Protein AF-A0A9Q9MFG0-F1 (afdb_monomer)

Sequence (103 aa):
MNHAALAELLAISFMVAVLALAIVAVPAPKRRDGGDARGMSADPRAWRGNFYVNPDDPALFVPKRQGAGWTLNLAHKWTWRLVWLTIGSLVATIVLHTTLVHD

pLDDT: mean 79.15, std 13.37, range [41.97, 95.0]

Mean predicted aligned error: 8.44 Å

Secondary structure (DSSP, 8-state):
--HHHHHHHHHHHHHHHHHHHHHHHSPPP-----S-TTTTT--GGGEETTEE--TT---SEEE-SSSSSEEEBTTSHHHHHHHHHHHHHHHHHHHHHHHHH--

InterPro domains:
  IPR043831 Domain of unknown function DUF5808 [PF19124] (55-80)

Organism: NCBI:txid35754

Solvent-accessible surface area (backbone atoms only — not comparable to full-atom values): 6055 Å² total; per-residue (Å²): 110,59,74,64,63,54,51,51,48,51,50,51,36,50,49,50,47,50,53,56,48,51,68,44,65,46,70,46,80,81,79,89,59,96,63,68,80,60,81,57,77,63,53,68,82,32,45,65,82,94,4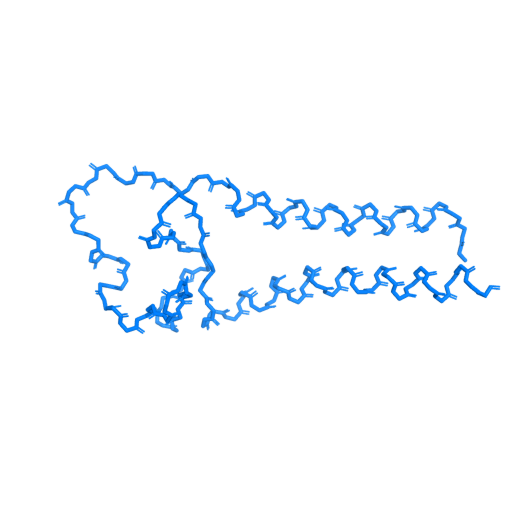3,40,45,38,76,88,47,87,55,53,68,41,67,39,96,70,77,85,18,50,39,56,18,73,49,29,75,65,44,56,52,51,51,47,51,51,52,46,43,47,49,53,44,52,51,52,48,58,62,49,72,76,106

Structure (mmCIF, N/CA/C/O backbone):
data_AF-A0A9Q9MFG0-F1
#
_entry.id   AF-A0A9Q9MFG0-F1
#
loop_
_atom_site.group_PDB
_atom_site.id
_atom_site.type_symbol
_atom_site.label_atom_id
_atom_site.label_alt_id
_atom_site.label_comp_id
_atom_site.label_asym_id
_atom_site.label_entity_id
_atom_site.label_seq_id
_atom_site.pdbx_PDB_ins_code
_atom_site.Cartn_x
_atom_site.Cartn_y
_atom_site.Cartn_z
_atom_site.occupancy
_atom_site.B_iso_or_equiv
_atom_site.auth_seq_id
_atom_site.auth_comp_id
_atom_site.auth_asym_id
_atom_site.auth_atom_id
_atom_site.pdbx_PDB_model_num
ATOM 1 N N . MET A 1 1 ? -17.761 -0.471 25.833 1.00 60.75 1 MET A N 1
ATOM 2 C CA . MET A 1 1 ? -16.282 -0.571 25.969 1.00 60.75 1 MET A CA 1
ATOM 3 C C . MET A 1 1 ? -15.793 0.690 26.661 1.00 60.75 1 MET A C 1
ATOM 5 O O . MET A 1 1 ? -16.331 1.746 26.365 1.00 60.75 1 MET A O 1
ATOM 9 N N . ASN A 1 2 ? -14.874 0.613 27.629 1.00 79.00 2 ASN A N 1
ATOM 10 C CA . ASN A 1 2 ? -14.421 1.831 28.312 1.00 79.00 2 ASN A CA 1
ATOM 11 C C . ASN A 1 2 ? -13.635 2.730 27.336 1.00 79.00 2 ASN A C 1
ATOM 13 O O . ASN A 1 2 ? -13.046 2.247 26.367 1.00 79.00 2 ASN A O 1
ATOM 17 N N . HIS A 1 3 ? -13.633 4.044 27.575 1.00 77.88 3 HIS A N 1
ATOM 18 C CA . HIS A 1 3 ? -12.956 5.009 26.697 1.00 77.88 3 HIS A CA 1
ATOM 19 C C . HIS A 1 3 ? -11.465 4.684 26.475 1.00 77.88 3 HIS A C 1
ATOM 21 O O . HIS A 1 3 ? -10.919 5.022 25.428 1.00 77.88 3 HIS A O 1
ATOM 27 N N . ALA A 1 4 ? -10.832 3.980 27.421 1.00 80.94 4 ALA A N 1
ATOM 28 C CA . ALA A 1 4 ? -9.459 3.495 27.311 1.00 80.94 4 ALA A CA 1
ATOM 29 C C . ALA A 1 4 ? -9.279 2.477 26.170 1.00 80.94 4 ALA A C 1
ATOM 31 O O . ALA A 1 4 ? -8.443 2.685 25.297 1.00 80.94 4 ALA A O 1
ATOM 32 N N . ALA A 1 5 ? -10.111 1.435 26.101 1.00 76.75 5 ALA A N 1
ATOM 33 C CA . ALA A 1 5 ? -10.017 0.433 25.039 1.00 76.75 5 ALA A CA 1
ATOM 34 C C . ALA A 1 5 ? -10.368 1.000 23.646 1.00 76.75 5 ALA A C 1
ATOM 36 O O . ALA A 1 5 ? -9.793 0.585 22.641 1.00 76.75 5 ALA A O 1
ATOM 37 N N . LEU A 1 6 ? -11.250 2.007 23.565 1.00 75.50 6 LEU A N 1
ATOM 38 C CA . LEU A 1 6 ? -11.486 2.737 22.311 1.00 75.50 6 LEU A CA 1
ATOM 39 C C . LEU A 1 6 ? -10.237 3.508 21.858 1.00 75.50 6 LEU A C 1
ATOM 41 O O . LEU A 1 6 ? -9.893 3.488 20.675 1.00 75.50 6 LEU A O 1
ATOM 45 N N . ALA A 1 7 ? -9.556 4.173 22.793 1.00 81.50 7 ALA A N 1
ATOM 46 C CA . ALA A 1 7 ? -8.337 4.920 22.510 1.00 81.50 7 ALA A CA 1
ATOM 47 C C . ALA A 1 7 ? -7.199 4.003 22.031 1.00 81.50 7 ALA A C 1
ATOM 49 O O . ALA A 1 7 ? -6.490 4.356 21.090 1.00 81.50 7 ALA A O 1
ATOM 50 N N . GLU A 1 8 ? -7.063 2.810 22.613 1.00 83.81 8 GLU A N 1
ATOM 51 C CA . GLU A 1 8 ? -6.070 1.815 22.190 1.00 83.81 8 GLU A CA 1
ATOM 52 C C . GLU A 1 8 ? -6.283 1.365 20.739 1.00 83.81 8 GLU A C 1
ATOM 54 O O . GLU A 1 8 ? -5.337 1.313 19.954 1.00 83.81 8 GLU A O 1
ATOM 59 N N . LEU A 1 9 ? -7.527 1.102 20.339 1.00 80.62 9 LEU A N 1
ATOM 60 C CA . LEU A 1 9 ? -7.837 0.630 18.985 1.00 80.62 9 LEU A CA 1
ATOM 61 C C . LEU A 1 9 ? -7.669 1.724 17.928 1.00 80.62 9 LEU A C 1
ATOM 63 O O . LEU A 1 9 ? -7.148 1.462 16.841 1.00 80.62 9 LEU A O 1
ATOM 67 N N . LEU A 1 10 ? -8.017 2.966 18.270 1.00 83.06 10 LEU A N 1
ATOM 68 C CA . LEU A 1 10 ? -7.705 4.128 17.439 1.00 83.06 10 LEU A CA 1
ATOM 69 C C . LEU A 1 10 ? -6.190 4.312 17.284 1.00 83.06 10 LEU A C 1
ATOM 71 O O . LEU A 1 10 ? -5.717 4.538 16.169 1.00 83.06 10 LEU A O 1
ATOM 75 N N . ALA A 1 11 ? -5.425 4.166 18.369 1.00 84.69 11 ALA A N 1
ATOM 76 C CA . ALA A 1 11 ? -3.969 4.275 18.339 1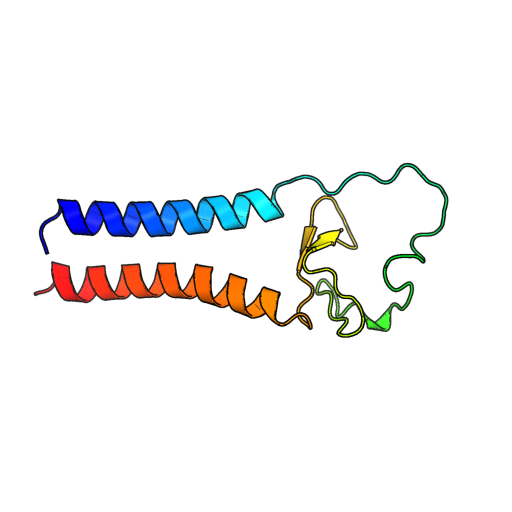.00 84.69 11 ALA A CA 1
ATOM 77 C C . ALA A 1 11 ? -3.324 3.180 17.476 1.00 84.69 11 ALA A C 1
ATOM 79 O O . ALA A 1 11 ? -2.423 3.474 16.691 1.00 84.69 11 ALA A O 1
ATOM 80 N N . ILE A 1 12 ? -3.812 1.937 17.554 1.00 84.69 12 ILE A N 1
ATOM 81 C CA . ILE A 1 12 ? -3.329 0.827 16.720 1.00 84.69 12 ILE A CA 1
ATOM 82 C C . ILE A 1 12 ? -3.606 1.106 15.241 1.00 84.69 12 ILE A C 1
ATOM 84 O O . ILE A 1 12 ? -2.698 1.000 14.417 1.00 84.69 12 ILE A O 1
ATOM 88 N N . SER A 1 13 ? -4.823 1.518 14.887 1.00 81.38 13 SER A N 1
ATOM 89 C CA . SER A 1 13 ? -5.169 1.836 13.497 1.00 81.38 13 SER A CA 1
ATOM 90 C C . SER A 1 13 ? -4.393 3.028 12.952 1.00 81.38 13 SER A C 1
ATOM 92 O O . SER A 1 13 ? -3.933 2.994 11.809 1.00 81.38 13 SER A O 1
ATOM 94 N N . PHE A 1 14 ? -4.180 4.053 13.778 1.00 86.50 14 PHE A N 1
ATOM 95 C CA . PHE A 1 14 ? -3.312 5.171 13.434 1.00 86.50 14 PHE A CA 1
ATOM 96 C C . PHE A 1 14 ? -1.870 4.705 13.200 1.00 86.50 14 PHE A C 1
ATOM 98 O O . PHE A 1 14 ? -1.274 5.054 12.185 1.00 86.50 14 PHE A O 1
ATOM 105 N N . MET A 1 15 ? -1.325 3.852 14.070 1.00 85.31 15 MET A N 1
ATOM 106 C CA . MET A 1 15 ? 0.022 3.301 13.917 1.00 85.31 15 MET A CA 1
ATOM 107 C C . MET A 1 15 ? 0.160 2.447 12.648 1.00 85.31 15 MET A C 1
ATOM 109 O O . MET A 1 15 ? 1.163 2.564 11.945 1.00 85.31 15 MET A O 1
ATOM 113 N N . VAL A 1 16 ? -0.848 1.639 12.303 1.00 85.00 16 VAL A N 1
ATOM 114 C CA . VAL A 1 16 ? -0.878 0.861 11.051 1.00 85.00 16 VAL A CA 1
ATOM 115 C C . VAL A 1 16 ? -0.887 1.786 9.831 1.00 85.00 16 VAL A C 1
ATOM 117 O O . VAL A 1 16 ? -0.143 1.549 8.877 1.00 85.00 16 VAL A O 1
ATOM 120 N N . ALA A 1 17 ? -1.676 2.863 9.863 1.00 82.38 17 ALA A N 1
ATOM 121 C CA . ALA A 1 17 ? -1.709 3.855 8.792 1.00 82.38 17 ALA A CA 1
ATOM 122 C C . ALA A 1 17 ? -0.374 4.611 8.662 1.00 82.38 17 ALA A C 1
ATOM 124 O O . ALA A 1 17 ? 0.127 4.779 7.550 1.00 82.38 17 ALA A O 1
ATOM 125 N N . VAL A 1 18 ? 0.238 5.010 9.783 1.00 84.81 18 VAL A N 1
ATOM 126 C CA . VAL A 1 18 ? 1.559 5.658 9.813 1.00 84.81 18 VAL A CA 1
ATOM 127 C C . VAL A 1 18 ? 2.639 4.721 9.283 1.00 84.81 18 VAL A C 1
ATOM 129 O O . VAL A 1 18 ? 3.469 5.154 8.489 1.00 84.81 18 VAL A O 1
ATOM 132 N N . LEU A 1 19 ? 2.618 3.439 9.653 1.00 84.56 19 LEU A N 1
ATOM 133 C CA . LEU A 1 19 ? 3.571 2.451 9.150 1.00 84.56 19 LEU A CA 1
ATOM 134 C C . LEU A 1 19 ? 3.414 2.245 7.637 1.00 84.56 19 LEU A C 1
ATOM 136 O O . LEU A 1 19 ? 4.406 2.271 6.910 1.00 84.56 19 LEU A O 1
ATOM 140 N N . ALA A 1 20 ? 2.181 2.106 7.143 1.00 80.50 20 ALA A N 1
ATOM 141 C CA . ALA A 1 20 ? 1.912 2.003 5.710 1.00 80.50 20 ALA A CA 1
ATOM 142 C C . ALA A 1 20 ? 2.370 3.261 4.949 1.00 80.50 20 ALA A C 1
ATOM 144 O O . ALA A 1 20 ? 3.000 3.153 3.895 1.00 80.50 20 ALA A O 1
ATOM 145 N N . LEU A 1 21 ? 2.115 4.452 5.504 1.00 79.94 21 LEU A N 1
ATOM 146 C CA . LEU A 1 21 ? 2.547 5.722 4.922 1.00 79.94 21 LEU A CA 1
ATOM 147 C C . LEU A 1 21 ? 4.070 5.863 4.929 1.00 79.94 21 LEU A C 1
ATOM 149 O O . LEU A 1 21 ? 4.636 6.275 3.920 1.00 79.94 21 LEU A O 1
ATOM 153 N N . ALA A 1 22 ? 4.738 5.494 6.024 1.00 79.81 22 ALA A N 1
ATOM 154 C CA . ALA A 1 22 ? 6.190 5.550 6.145 1.00 79.81 22 ALA A CA 1
ATOM 155 C C . ALA A 1 22 ? 6.865 4.733 5.040 1.00 79.81 22 ALA A C 1
ATOM 157 O O . ALA A 1 22 ? 7.790 5.232 4.407 1.00 79.81 22 ALA A O 1
ATOM 158 N N . ILE A 1 23 ? 6.353 3.535 4.733 1.00 75.00 23 ILE A N 1
ATOM 159 C CA . ILE A 1 23 ? 6.888 2.681 3.663 1.00 75.00 23 ILE A CA 1
ATOM 160 C C . ILE A 1 23 ? 6.799 3.369 2.288 1.00 75.00 23 ILE A C 1
ATOM 162 O O . ILE A 1 23 ? 7.722 3.266 1.481 1.00 75.00 23 ILE A O 1
ATOM 166 N N . VAL A 1 24 ? 5.721 4.112 2.022 1.00 73.12 24 VAL A N 1
ATOM 167 C CA . VAL A 1 24 ? 5.526 4.835 0.751 1.00 73.12 24 VAL A CA 1
ATOM 168 C C . VAL A 1 24 ? 6.301 6.159 0.708 1.00 73.12 24 VAL A C 1
ATOM 170 O O . VAL A 1 24 ? 6.731 6.588 -0.366 1.00 73.12 24 VAL A O 1
ATOM 173 N N . ALA A 1 25 ? 6.482 6.808 1.861 1.00 75.31 25 ALA A N 1
ATOM 174 C CA . ALA A 1 25 ? 7.116 8.116 1.996 1.00 75.31 25 ALA A CA 1
ATOM 175 C C . ALA A 1 25 ? 8.650 8.070 1.904 1.00 75.31 25 ALA A C 1
ATOM 177 O O . ALA A 1 25 ? 9.266 9.110 1.666 1.00 75.31 25 ALA A O 1
ATOM 178 N N . VAL A 1 26 ? 9.275 6.892 2.050 1.00 80.12 26 VAL A N 1
ATOM 179 C CA . VAL A 1 26 ? 10.719 6.739 1.813 1.00 80.12 26 VAL A CA 1
ATOM 180 C C . VAL A 1 26 ? 11.033 7.134 0.365 1.00 80.12 26 VAL A C 1
ATOM 182 O O . VAL A 1 26 ? 10.460 6.557 -0.562 1.00 80.12 26 VAL A O 1
ATOM 185 N N . PRO A 1 27 ? 11.957 8.079 0.113 1.00 77.81 27 PRO A N 1
ATOM 186 C CA . PRO A 1 27 ? 12.382 8.383 -1.243 1.00 77.81 27 PRO A CA 1
ATOM 187 C C . PRO A 1 27 ? 12.933 7.128 -1.916 1.00 77.81 27 PRO A C 1
ATOM 189 O O . PRO A 1 27 ? 13.831 6.468 -1.390 1.00 77.81 27 PRO A O 1
ATOM 192 N N . ALA A 1 28 ? 12.407 6.795 -3.093 1.00 74.62 28 ALA A N 1
ATOM 193 C CA . ALA A 1 28 ? 13.008 5.748 -3.904 1.00 74.62 28 ALA A CA 1
ATOM 194 C C . ALA A 1 28 ? 14.467 6.140 -4.208 1.00 74.62 28 ALA A C 1
ATOM 196 O O . ALA A 1 28 ? 14.706 7.295 -4.582 1.00 74.62 28 ALA A O 1
ATOM 197 N N . PRO A 1 29 ? 15.442 5.225 -4.043 1.00 67.81 29 PRO A N 1
ATOM 198 C CA . PRO A 1 29 ? 16.834 5.505 -4.348 1.00 67.81 29 PRO A CA 1
ATOM 199 C C . PRO A 1 29 ? 16.954 6.101 -5.748 1.00 67.81 29 PRO A C 1
ATOM 201 O O . PRO A 1 29 ? 16.510 5.500 -6.731 1.00 67.81 29 PRO A O 1
ATOM 204 N N . LYS A 1 30 ? 17.557 7.289 -5.841 1.00 60.16 30 LYS A N 1
ATOM 205 C CA . LYS A 1 30 ? 17.915 7.892 -7.124 1.00 60.16 30 LYS A CA 1
ATOM 206 C C . LYS A 1 30 ? 19.064 7.063 -7.691 1.00 60.16 30 LYS A C 1
ATOM 208 O O . LYS A 1 30 ? 20.211 7.249 -7.290 1.00 60.16 30 LYS A O 1
ATOM 213 N N . ARG A 1 31 ? 18.743 6.087 -8.542 1.00 58.97 31 ARG A N 1
ATOM 214 C CA . ARG A 1 31 ? 19.745 5.224 -9.182 1.00 58.97 31 ARG A CA 1
ATOM 215 C C . ARG A 1 31 ? 20.703 6.106 -9.999 1.00 58.97 31 ARG A C 1
ATOM 217 O O . ARG A 1 31 ? 20.264 7.055 -10.648 1.00 58.97 31 ARG A O 1
ATOM 224 N N . ARG A 1 32 ? 22.009 5.880 -9.840 1.00 55.72 32 ARG A N 1
ATOM 225 C CA . ARG A 1 32 ? 23.115 6.739 -10.324 1.00 55.72 32 ARG A CA 1
ATOM 226 C C . ARG A 1 32 ? 23.715 6.254 -11.644 1.00 55.72 32 ARG A C 1
ATOM 228 O O . ARG A 1 32 ? 24.714 6.780 -12.116 1.00 55.72 32 ARG A O 1
ATOM 235 N N . ASP A 1 33 ? 23.100 5.260 -12.238 1.00 46.97 33 ASP A N 1
ATOM 236 C CA . ASP A 1 33 ? 23.640 4.454 -13.298 1.00 46.97 33 ASP A CA 1
ATOM 237 C C . ASP A 1 33 ? 22.874 4.787 -14.577 1.00 46.97 33 ASP A C 1
ATOM 239 O O . ASP A 1 33 ? 21.677 4.545 -14.686 1.00 46.97 33 ASP A O 1
ATOM 243 N N . GLY A 1 34 ? 23.590 5.325 -15.570 1.00 45.72 34 GLY A N 1
ATOM 244 C CA . GLY A 1 34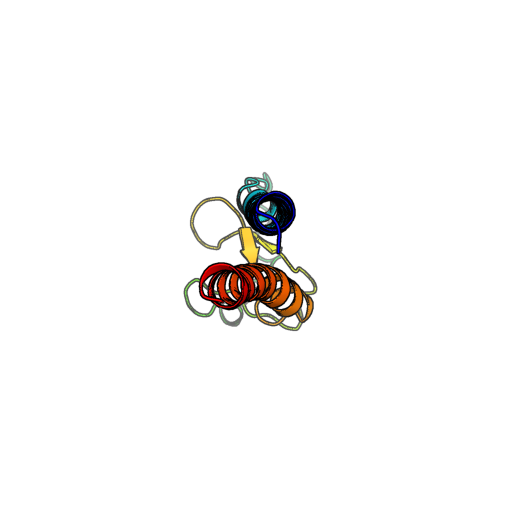 ? 23.1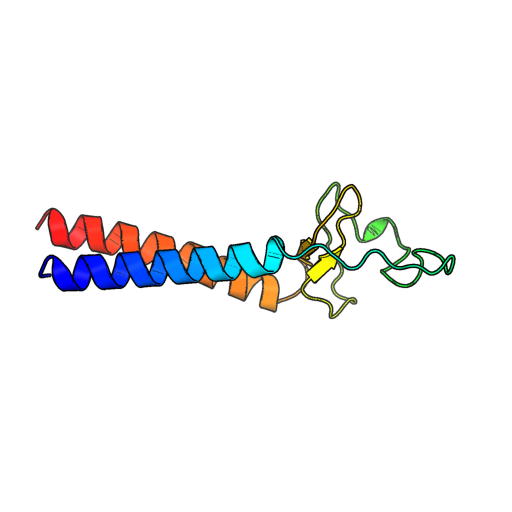55 5.409 -16.969 1.00 45.72 34 GLY A CA 1
ATOM 245 C C . GLY A 1 34 ? 23.002 4.036 -17.640 1.00 45.72 34 GLY A C 1
ATOM 246 O O . GLY A 1 34 ? 23.128 3.933 -18.855 1.00 45.72 34 GLY A O 1
ATOM 247 N N . GLY A 1 35 ? 22.768 2.984 -16.853 1.00 41.97 35 GLY A N 1
ATOM 248 C CA . GLY A 1 35 ? 22.215 1.727 -17.314 1.00 41.97 35 GLY A CA 1
ATOM 249 C C . GLY A 1 35 ? 20.720 1.938 -17.440 1.00 41.97 35 GLY A C 1
ATOM 250 O O . GLY A 1 35 ? 20.067 2.386 -16.500 1.00 41.97 35 GLY A O 1
ATOM 251 N N . ASP A 1 36 ? 20.207 1.703 -18.636 1.00 46.47 36 ASP A N 1
ATOM 252 C CA . ASP A 1 36 ? 18.824 1.950 -18.984 1.00 46.47 36 ASP A CA 1
ATOM 253 C C . ASP A 1 36 ? 17.838 1.5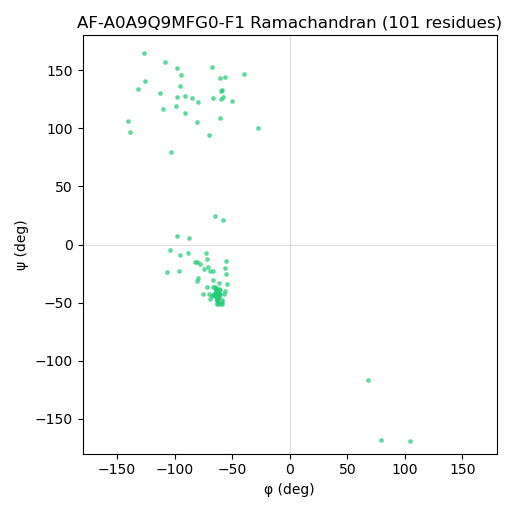76 -17.873 1.00 46.47 36 ASP A C 1
ATOM 255 O O . ASP A 1 36 ? 17.966 0.541 -17.213 1.00 46.47 36 ASP A O 1
ATOM 259 N N . ALA A 1 37 ? 16.747 2.333 -17.782 1.00 49.19 37 ALA A N 1
ATOM 260 C CA . ALA A 1 37 ? 15.526 1.965 -17.066 1.00 49.19 37 ALA A CA 1
ATOM 261 C C . ALA A 1 37 ? 14.879 0.642 -17.569 1.00 49.19 37 ALA A C 1
ATOM 263 O O . ALA A 1 37 ? 13.692 0.418 -17.365 1.00 49.19 37 ALA A O 1
ATOM 264 N N . ARG A 1 38 ? 15.644 -0.228 -18.245 1.00 45.53 38 ARG A N 1
ATOM 265 C CA . ARG A 1 38 ? 15.287 -1.515 -18.840 1.00 45.53 38 ARG A CA 1
ATOM 266 C C . ARG A 1 38 ? 15.408 -2.710 -17.877 1.00 45.53 38 ARG A C 1
ATOM 268 O O . ARG A 1 38 ? 15.217 -3.838 -18.313 1.00 45.53 38 ARG A O 1
ATOM 275 N N . GLY A 1 39 ? 15.709 -2.486 -16.594 1.00 45.31 39 GLY A N 1
ATOM 276 C CA . GLY A 1 39 ? 15.731 -3.536 -15.557 1.00 45.31 39 GLY A CA 1
ATOM 277 C C . GLY A 1 39 ? 14.443 -3.668 -14.722 1.00 45.31 39 GLY A C 1
ATOM 278 O O . GLY A 1 39 ? 14.175 -4.734 -14.184 1.00 45.31 39 GLY A O 1
ATOM 279 N N . MET A 1 40 ? 13.629 -2.611 -14.636 1.00 52.88 40 MET A N 1
ATOM 280 C CA . MET A 1 40 ? 12.206 -2.685 -14.262 1.00 52.88 40 MET A CA 1
ATOM 281 C C . MET A 1 40 ? 11.478 -2.834 -15.577 1.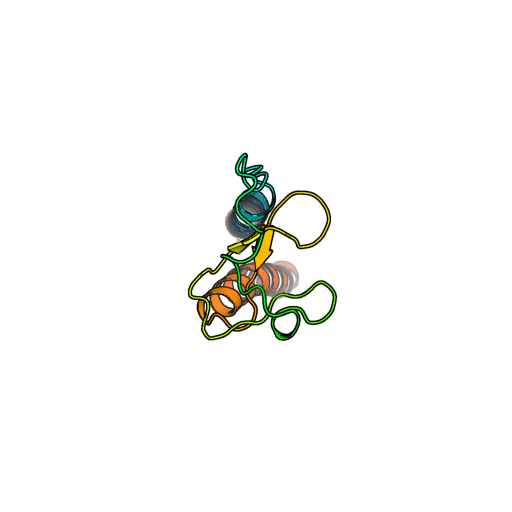00 52.88 40 MET A C 1
ATOM 283 O O . MET A 1 40 ? 11.786 -2.015 -16.435 1.00 52.88 40 MET A O 1
ATOM 287 N N . SER A 1 41 ? 10.603 -3.831 -15.759 1.00 51.88 41 SER A N 1
ATOM 288 C CA . SER A 1 41 ? 10.059 -4.207 -17.074 1.00 51.88 41 SER A CA 1
ATOM 289 C C . SER A 1 41 ? 10.023 -3.014 -18.033 1.00 51.88 41 SER A C 1
ATOM 291 O O . SER A 1 41 ? 9.156 -2.143 -17.929 1.00 51.88 41 SER A O 1
ATOM 293 N N . ALA A 1 42 ? 11.015 -2.947 -18.930 1.00 55.19 42 ALA A N 1
ATOM 294 C CA . ALA A 1 42 ? 11.116 -1.893 -19.937 1.00 55.19 42 ALA A CA 1
ATOM 295 C C . ALA A 1 42 ? 9.836 -1.804 -20.776 1.00 55.19 42 ALA A C 1
ATOM 297 O O . ALA A 1 42 ? 9.643 -0.853 -21.524 1.00 55.19 42 ALA A O 1
ATOM 298 N N . ASP A 1 43 ? 9.009 -2.847 -20.672 1.00 66.44 43 ASP A N 1
ATOM 299 C CA . ASP A 1 43 ? 7.709 -2.990 -21.259 1.00 66.44 43 ASP A CA 1
ATOM 300 C C . ASP A 1 43 ? 6.741 -1.898 -20.771 1.00 66.44 43 ASP A C 1
ATOM 302 O O . ASP A 1 43 ? 6.248 -1.938 -19.635 1.00 66.44 43 ASP A O 1
ATOM 306 N N . PRO A 1 44 ? 6.383 -0.947 -21.649 1.00 69.88 44 PRO A N 1
ATOM 307 C CA . PRO A 1 44 ? 5.351 0.039 -21.363 1.00 69.88 44 PRO A CA 1
ATOM 308 C C . PRO A 1 44 ? 4.006 -0.601 -20.986 1.00 69.88 44 PRO A C 1
ATOM 310 O O . PRO A 1 44 ? 3.189 0.058 -20.347 1.00 69.88 44 PRO A O 1
ATOM 313 N N . ARG A 1 45 ? 3.773 -1.880 -21.333 1.00 80.38 45 ARG A N 1
ATOM 314 C CA . ARG A 1 45 ? 2.537 -2.621 -21.030 1.00 80.38 45 ARG A CA 1
ATOM 315 C C . ARG A 1 45 ? 2.314 -2.875 -19.538 1.00 80.38 45 ARG A C 1
ATOM 317 O O . ARG A 1 45 ? 1.165 -3.059 -19.139 1.00 80.38 45 ARG A O 1
ATOM 324 N N . ALA A 1 46 ? 3.363 -2.851 -18.712 1.00 87.19 46 ALA A N 1
ATOM 325 C CA . ALA A 1 46 ? 3.228 -2.996 -17.260 1.00 87.19 46 ALA A CA 1
ATOM 326 C C . ALA A 1 46 ? 2.594 -1.762 -16.592 1.00 87.19 46 ALA A C 1
ATOM 328 O O . ALA A 1 46 ? 2.072 -1.850 -15.481 1.00 87.19 46 ALA A O 1
ATOM 329 N N . TRP A 1 47 ? 2.609 -0.604 -17.257 1.00 88.19 47 TRP A N 1
ATOM 330 C CA . TRP A 1 47 ? 2.026 0.628 -16.735 1.00 88.19 47 TRP A CA 1
ATOM 331 C C . TRP A 1 47 ? 0.635 0.871 -17.320 1.00 88.19 47 TRP A C 1
ATOM 333 O O . TRP A 1 47 ? 0.464 1.088 -18.518 1.00 88.19 47 TRP A O 1
ATOM 343 N N . ARG A 1 48 ? -0.376 0.919 -16.452 1.00 89.06 48 ARG A N 1
ATOM 344 C CA . ARG A 1 48 ? -1.749 1.322 -16.784 1.00 89.06 48 ARG A CA 1
ATOM 345 C C . ARG A 1 48 ? -1.976 2.745 -16.283 1.00 89.06 48 ARG A C 1
ATOM 347 O O . ARG A 1 48 ? -2.499 2.968 -15.192 1.00 89.06 48 ARG A O 1
ATOM 354 N N . GLY A 1 49 ? -1.491 3.718 -17.052 1.00 87.00 49 GLY A N 1
ATOM 355 C CA . GLY A 1 49 ? -1.405 5.110 -16.602 1.00 87.00 49 GLY A CA 1
ATOM 356 C C . GLY A 1 49 ? -0.368 5.262 -15.484 1.00 87.00 49 GLY A C 1
ATOM 357 O O . GLY A 1 49 ? 0.815 5.007 -15.708 1.00 87.00 49 GLY A O 1
ATOM 358 N N . ASN A 1 50 ? -0.813 5.656 -14.286 1.00 84.44 50 ASN A N 1
ATOM 359 C CA . ASN A 1 50 ? 0.043 5.809 -13.097 1.00 84.44 50 ASN A CA 1
ATOM 360 C C . ASN A 1 50 ? 0.192 4.519 -12.272 1.00 84.44 50 ASN A C 1
ATOM 362 O O . ASN A 1 50 ? 0.970 4.487 -11.317 1.00 84.44 50 ASN A O 1
ATOM 366 N N . PHE A 1 51 ? -0.556 3.469 -12.614 1.00 88.56 51 PHE A N 1
ATOM 367 C CA . PHE A 1 51 ? -0.555 2.208 -11.881 1.00 88.56 51 PHE A CA 1
ATOM 368 C C . PHE A 1 51 ? 0.396 1.202 -12.519 1.00 88.56 51 PHE A C 1
ATOM 370 O O . PHE A 1 51 ? 0.398 1.038 -13.739 1.00 88.56 51 PHE A O 1
ATOM 377 N N . TYR A 1 52 ? 1.169 0.507 -11.687 1.00 90.94 52 TYR A N 1
ATOM 378 C CA . TYR A 1 52 ? 2.054 -0.567 -12.120 1.00 90.94 52 TYR A CA 1
ATOM 379 C C . TYR A 1 52 ? 1.381 -1.923 -11.891 1.00 90.94 52 TYR A C 1
ATOM 381 O O . TYR A 1 52 ? 0.895 -2.210 -10.794 1.00 90.94 52 TYR A O 1
ATOM 389 N N . VAL A 1 53 ? 1.315 -2.742 -12.937 1.00 93.00 53 VAL A N 1
ATOM 390 C CA . VAL A 1 53 ? 0.652 -4.047 -12.939 1.00 93.00 53 VAL A CA 1
ATOM 391 C C . VAL A 1 53 ? 1.519 -5.031 -13.716 1.00 93.00 53 VAL A C 1
ATOM 393 O O . VAL A 1 53 ? 1.438 -5.092 -14.942 1.00 93.00 53 VAL A O 1
ATOM 396 N N . ASN A 1 54 ? 2.335 -5.810 -13.008 1.00 92.56 54 ASN A N 1
ATOM 397 C CA . ASN A 1 54 ? 3.175 -6.830 -13.628 1.00 92.56 54 ASN A CA 1
ATOM 398 C C . ASN A 1 54 ? 3.222 -8.112 -12.774 1.00 92.56 54 ASN A C 1
ATOM 400 O O . ASN A 1 54 ? 3.863 -8.103 -11.725 1.00 92.56 54 ASN A O 1
ATOM 404 N N . PRO A 1 55 ? 2.548 -9.206 -13.173 1.00 90.50 55 PRO A N 1
ATOM 405 C CA . PRO A 1 55 ? 2.563 -10.456 -12.412 1.00 90.50 55 PRO A CA 1
ATOM 406 C C . PRO A 1 55 ? 3.925 -11.165 -12.433 1.00 90.50 55 PRO A C 1
ATOM 408 O O . PRO A 1 55 ? 4.204 -11.934 -11.515 1.00 90.50 55 PRO A O 1
ATOM 411 N N . ASP A 1 56 ? 4.766 -10.887 -13.434 1.00 89.88 56 ASP A N 1
ATOM 412 C CA . ASP A 1 56 ? 6.097 -11.489 -13.579 1.00 89.88 56 ASP A CA 1
ATOM 413 C C . ASP A 1 56 ? 7.156 -10.775 -12.726 1.00 89.88 56 ASP A C 1
ATOM 415 O O . ASP A 1 56 ? 8.245 -11.301 -12.501 1.00 89.88 56 ASP A O 1
ATOM 419 N N . ASP A 1 57 ? 6.842 -9.574 -12.233 1.00 86.88 57 ASP A N 1
ATOM 420 C CA . ASP A 1 57 ? 7.707 -8.817 -11.336 1.00 86.88 57 ASP A CA 1
ATOM 421 C C . ASP A 1 57 ? 7.382 -9.155 -9.867 1.00 86.88 57 ASP A C 1
ATOM 423 O O . ASP A 1 57 ? 6.302 -8.805 -9.374 1.00 86.88 57 ASP A O 1
ATOM 427 N N . PRO A 1 58 ? 8.297 -9.806 -9.124 1.00 87.62 58 PRO A N 1
ATOM 428 C CA . PRO A 1 58 ? 8.076 -10.135 -7.719 1.00 87.62 58 PRO A CA 1
ATOM 429 C C . PRO A 1 58 ? 8.162 -8.910 -6.792 1.00 87.62 58 PRO A C 1
ATOM 431 O O . PRO A 1 58 ? 7.887 -9.033 -5.596 1.00 87.62 58 PRO A O 1
ATOM 434 N N . ALA A 1 59 ? 8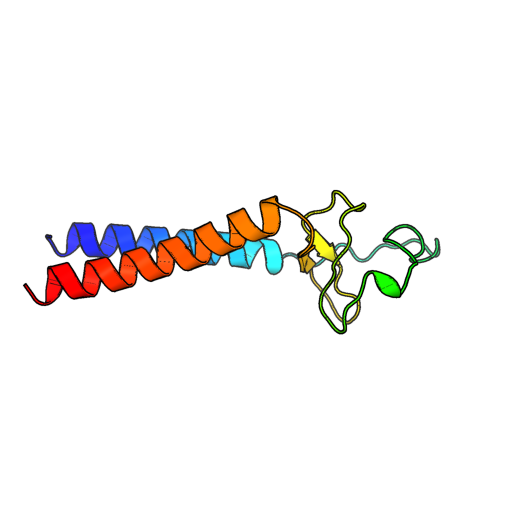.562 -7.733 -7.290 1.00 88.50 59 ALA A N 1
ATOM 435 C CA . ALA A 1 59 ? 8.650 -6.529 -6.481 1.00 88.50 59 ALA A CA 1
ATOM 436 C C . ALA A 1 59 ? 7.260 -6.064 -6.023 1.00 88.50 59 ALA A C 1
ATOM 438 O O . ALA A 1 59 ? 6.353 -5.826 -6.821 1.00 88.50 59 ALA A O 1
ATOM 439 N N . LEU A 1 60 ? 7.113 -5.882 -4.708 1.00 89.44 60 LEU A N 1
ATOM 440 C CA . LEU A 1 60 ? 5.917 -5.288 -4.113 1.00 89.44 60 LEU A CA 1
ATOM 441 C C . LEU A 1 60 ? 5.879 -3.768 -4.331 1.00 89.44 60 LEU A C 1
ATOM 443 O O . LEU A 1 60 ? 4.831 -3.221 -4.670 1.00 89.44 60 LEU A O 1
ATOM 447 N N . PHE A 1 61 ? 7.029 -3.109 -4.152 1.00 88.38 61 PHE A N 1
ATOM 448 C CA . PHE A 1 61 ? 7.212 -1.671 -4.329 1.00 88.38 61 PHE A CA 1
ATOM 449 C C . PHE A 1 61 ? 8.112 -1.395 -5.527 1.00 88.38 61 PHE A C 1
ATOM 451 O O . PHE A 1 61 ? 9.211 -1.938 -5.634 1.00 88.38 61 PHE A O 1
ATOM 458 N N . VAL A 1 62 ? 7.664 -0.499 -6.396 1.00 86.06 62 VAL A N 1
ATOM 459 C CA . VAL A 1 62 ? 8.380 -0.074 -7.599 1.00 86.06 62 VAL A CA 1
ATOM 460 C C . VAL A 1 62 ? 8.501 1.448 -7.572 1.00 86.06 62 VAL A C 1
ATOM 462 O O . VAL A 1 62 ? 7.563 2.113 -7.142 1.00 86.06 62 VAL A O 1
ATOM 465 N N . PRO A 1 63 ? 9.627 2.053 -7.976 1.00 85.12 63 PRO A N 1
ATOM 466 C CA . PRO A 1 63 ? 9.719 3.501 -8.095 1.00 85.12 63 PRO A CA 1
ATOM 467 C C . PRO A 1 63 ? 8.626 4.042 -9.020 1.00 85.12 63 PRO A C 1
ATOM 469 O O . PRO A 1 63 ? 8.265 3.413 -10.017 1.00 85.12 63 PRO A O 1
ATOM 472 N N . LYS A 1 64 ? 8.088 5.220 -8.707 1.00 82.38 64 LYS A N 1
ATOM 473 C CA . LYS A 1 64 ? 7.109 5.865 -9.587 1.00 82.38 64 LYS A CA 1
ATOM 474 C C . LYS A 1 64 ? 7.730 6.145 -10.958 1.00 82.38 64 LYS A C 1
ATOM 476 O O . LYS A 1 64 ? 8.882 6.559 -11.054 1.00 82.38 64 LYS A O 1
ATOM 481 N N . ARG A 1 65 ? 6.931 5.996 -12.020 1.00 77.56 65 ARG A N 1
ATOM 482 C CA . ARG A 1 65 ? 7.325 6.369 -13.390 1.00 77.56 65 ARG A CA 1
ATOM 483 C C . ARG A 1 65 ? 7.625 7.865 -13.526 1.00 77.56 65 ARG A C 1
ATOM 485 O O . ARG A 1 65 ? 8.452 8.254 -14.343 1.00 77.56 65 ARG A O 1
ATOM 492 N N . GLN A 1 66 ? 6.919 8.697 -12.763 1.00 77.88 66 GLN A N 1
ATOM 493 C CA . GLN A 1 66 ? 7.064 10.151 -12.760 1.00 77.88 66 GLN A CA 1
ATOM 494 C C . GLN A 1 66 ? 7.163 10.653 -11.316 1.00 77.88 66 GLN A C 1
ATOM 496 O O . GLN A 1 66 ? 6.364 10.264 -10.462 1.00 77.88 66 GLN A O 1
ATOM 501 N N . GLY A 1 67 ? 8.127 11.537 -11.054 1.00 75.19 67 GLY A N 1
ATOM 502 C CA . GLY A 1 67 ? 8.373 12.096 -9.723 1.00 75.19 67 GLY A CA 1
ATOM 503 C C . GLY A 1 67 ? 9.157 11.166 -8.790 1.00 75.19 67 GLY A C 1
ATOM 504 O O . GLY A 1 67 ? 9.744 10.174 -9.214 1.00 75.19 67 GLY A O 1
ATOM 505 N N . ALA A 1 68 ? 9.197 11.525 -7.506 1.00 75.94 68 ALA A N 1
ATOM 506 C CA . ALA A 1 68 ? 9.915 10.779 -6.475 1.00 75.94 68 ALA A CA 1
ATOM 507 C C . ALA A 1 68 ? 8.987 9.846 -5.676 1.00 75.94 68 ALA A C 1
ATOM 509 O O . ALA A 1 68 ? 7.798 10.126 -5.489 1.00 75.94 68 ALA A O 1
ATOM 510 N N . GLY A 1 69 ? 9.562 8.757 -5.159 1.00 80.56 69 GLY A N 1
ATOM 511 C CA . GLY A 1 69 ? 8.897 7.811 -4.259 1.00 80.56 69 GLY A CA 1
ATOM 512 C C . GLY A 1 69 ? 8.490 6.498 -4.926 1.00 80.56 69 GLY A C 1
ATOM 513 O O . GLY A 1 69 ? 8.892 6.199 -6.053 1.00 80.56 69 GLY A O 1
ATOM 514 N N . TRP A 1 70 ? 7.688 5.717 -4.204 1.00 85.94 70 TRP A N 1
ATOM 515 C CA . TRP A 1 70 ? 7.287 4.363 -4.587 1.00 85.94 70 TRP A CA 1
ATOM 516 C C . TRP A 1 70 ? 5.818 4.283 -5.019 1.00 85.94 70 TRP A C 1
ATOM 518 O O . TRP A 1 70 ? 4.984 5.110 -4.651 1.00 85.94 70 TRP A O 1
ATOM 528 N N . THR A 1 71 ? 5.511 3.260 -5.803 1.00 88.12 71 THR A N 1
ATOM 529 C CA . THR A 1 71 ? 4.177 2.754 -6.119 1.00 88.12 71 THR A CA 1
ATOM 530 C C . THR A 1 71 ? 4.126 1.255 -5.823 1.00 88.12 71 THR A C 1
ATOM 532 O O . THR A 1 71 ? 5.163 0.616 -5.646 1.00 88.12 71 THR A O 1
ATOM 535 N N . LEU A 1 72 ? 2.924 0.693 -5.753 1.00 91.94 72 LEU A N 1
ATOM 536 C CA . LEU A 1 72 ? 2.703 -0.734 -5.531 1.00 91.94 72 LEU A CA 1
ATOM 537 C C . LEU A 1 72 ? 2.538 -1.470 -6.861 1.00 91.94 72 LEU A C 1
ATOM 539 O O . LEU A 1 72 ? 1.924 -0.949 -7.793 1.00 91.94 72 LEU A O 1
ATOM 543 N N . ASN A 1 73 ? 3.010 -2.713 -6.920 1.00 93.50 73 ASN A N 1
ATOM 544 C CA . ASN A 1 73 ? 2.655 -3.629 -7.996 1.00 93.50 73 ASN A CA 1
ATOM 545 C C . ASN A 1 73 ? 1.276 -4.247 -7.734 1.00 93.50 73 ASN A C 1
ATOM 547 O O . ASN A 1 73 ? 1.130 -5.139 -6.897 1.00 93.50 73 ASN A O 1
ATOM 551 N N . LEU A 1 74 ? 0.247 -3.803 -8.455 1.00 95.00 74 LEU A N 1
ATOM 552 C CA . LEU A 1 74 ? -1.131 -4.255 -8.228 1.00 95.00 74 LEU A CA 1
ATOM 553 C C . LEU A 1 74 ? -1.392 -5.704 -8.675 1.00 95.00 74 LEU A C 1
ATOM 555 O O . LEU A 1 74 ? -2.424 -6.270 -8.314 1.00 95.00 74 LEU A O 1
ATOM 559 N N . ALA A 1 75 ? -0.475 -6.322 -9.426 1.00 94.94 75 ALA A N 1
ATOM 560 C CA . ALA A 1 75 ? -0.550 -7.747 -9.755 1.00 94.94 75 ALA A CA 1
ATOM 561 C C . ALA A 1 75 ? -0.034 -8.644 -8.613 1.00 94.94 75 ALA A C 1
ATOM 563 O O . ALA A 1 75 ? -0.286 -9.848 -8.594 1.00 94.94 75 ALA A O 1
ATOM 564 N N . HIS A 1 76 ? 0.679 -8.070 -7.641 1.00 94.31 76 HIS A N 1
ATOM 565 C CA . HIS A 1 76 ? 1.323 -8.830 -6.583 1.00 94.31 76 HIS A CA 1
ATOM 566 C C . HIS A 1 76 ? 0.356 -9.113 -5.419 1.00 94.31 76 HIS A C 1
ATOM 568 O O . HIS A 1 76 ? -0.216 -8.207 -4.814 1.00 94.31 76 HIS A O 1
ATOM 574 N N . LYS A 1 77 ? 0.200 -10.389 -5.038 1.00 94.56 77 LYS A N 1
ATOM 575 C CA . LYS A 1 77 ? -0.749 -10.831 -3.989 1.00 94.56 77 LYS A CA 1
ATOM 576 C C . LYS A 1 77 ? -0.579 -10.122 -2.639 1.00 94.56 77 LYS A C 1
ATOM 578 O O . LYS A 1 77 ? -1.554 -9.895 -1.926 1.00 94.56 77 LYS A O 1
ATOM 583 N N . TRP A 1 78 ? 0.655 -9.766 -2.276 1.00 94.12 78 TRP A N 1
ATOM 584 C CA . TRP A 1 78 ? 0.931 -9.086 -1.009 1.00 94.12 78 TRP A CA 1
ATOM 585 C C . TRP A 1 78 ? 0.510 -7.611 -1.017 1.00 94.12 78 TRP A C 1
ATOM 587 O O . TRP A 1 78 ? 0.231 -7.077 0.051 1.00 94.12 78 TRP A O 1
ATOM 597 N N . THR A 1 79 ? 0.364 -6.987 -2.192 1.00 93.50 79 THR A N 1
ATOM 598 C CA . THR A 1 79 ? -0.200 -5.633 -2.330 1.00 93.50 79 THR A CA 1
ATOM 599 C C . THR A 1 79 ? -1.606 -5.592 -1.769 1.00 93.50 79 THR A C 1
ATOM 601 O O . THR A 1 79 ? -1.918 -4.765 -0.920 1.00 93.50 79 THR A O 1
ATOM 604 N N . TRP A 1 80 ? -2.440 -6.546 -2.176 1.00 93.69 80 TRP A N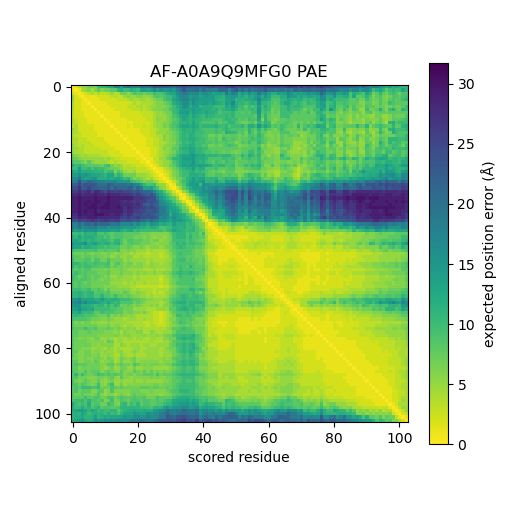 1
ATOM 605 C CA . TRP A 1 80 ? -3.818 -6.622 -1.712 1.00 93.69 80 TRP A CA 1
ATOM 606 C C . TRP A 1 80 ? -3.906 -6.956 -0.227 1.00 93.69 80 TRP A C 1
ATOM 608 O O . TRP A 1 80 ? -4.735 -6.383 0.465 1.00 93.69 80 TRP A O 1
ATOM 618 N N . ARG A 1 81 ? -3.019 -7.810 0.299 1.00 93.44 81 ARG A N 1
ATOM 619 C CA . ARG A 1 81 ? -2.950 -8.065 1.749 1.00 93.44 81 ARG A CA 1
ATOM 620 C C . ARG A 1 81 ? -2.628 -6.797 2.539 1.00 93.44 81 ARG A C 1
ATOM 622 O O . ARG A 1 81 ? -3.271 -6.557 3.553 1.00 93.44 81 ARG A O 1
ATOM 629 N N . LEU A 1 82 ? -1.682 -5.985 2.064 1.00 88.31 82 LEU A N 1
ATOM 630 C CA . LEU A 1 82 ? -1.348 -4.702 2.684 1.00 88.31 82 LEU A CA 1
ATOM 631 C C . LEU A 1 82 ? -2.539 -3.734 2.630 1.00 88.31 82 LEU A C 1
ATOM 633 O O . LEU A 1 82 ? -2.914 -3.174 3.653 1.00 88.31 82 LEU A O 1
ATOM 637 N N . VAL A 1 83 ? -3.178 -3.596 1.463 1.00 89.81 83 VAL A N 1
ATOM 638 C CA . VAL A 1 83 ? -4.364 -2.742 1.281 1.00 89.81 83 VAL A CA 1
ATOM 639 C C . VAL A 1 83 ? -5.506 -3.173 2.205 1.00 89.81 83 VAL A C 1
ATOM 641 O O . VAL A 1 83 ? -6.073 -2.335 2.902 1.00 89.81 83 VAL A O 1
ATOM 644 N N . TRP A 1 84 ? -5.819 -4.470 2.258 1.00 93.06 84 TRP A N 1
ATOM 645 C CA . TRP A 1 84 ? -6.862 -5.003 3.134 1.00 93.06 84 TRP A CA 1
ATOM 646 C C . TRP A 1 84 ? -6.536 -4.830 4.610 1.00 93.06 84 TRP A C 1
ATOM 648 O O . TRP A 1 84 ? -7.438 -4.530 5.381 1.00 93.06 84 TRP A O 1
ATOM 658 N N . LEU A 1 85 ? -5.272 -4.982 5.009 1.00 87.94 85 LEU A N 1
ATOM 659 C CA . LEU A 1 85 ? -4.863 -4.747 6.389 1.00 87.94 85 LEU A CA 1
ATOM 660 C C . LEU A 1 85 ? -5.090 -3.283 6.784 1.00 87.94 85 LEU A C 1
ATOM 662 O O . LEU A 1 85 ? -5.683 -3.022 7.825 1.00 87.94 85 LEU A O 1
ATOM 666 N N . THR A 1 86 ? -4.671 -2.338 5.939 1.00 83.25 86 THR A N 1
ATOM 667 C CA . THR A 1 86 ? -4.805 -0.901 6.215 1.00 83.25 86 THR A CA 1
ATOM 668 C C . THR A 1 86 ? -6.260 -0.429 6.178 1.00 83.25 86 THR A C 1
ATOM 670 O O . THR A 1 86 ? -6.706 0.275 7.081 1.00 83.25 86 THR A O 1
ATOM 673 N N . ILE A 1 87 ? -7.025 -0.807 5.150 1.00 88.50 87 ILE A N 1
ATOM 674 C CA . ILE A 1 87 ? -8.441 -0.421 5.046 1.00 88.50 87 ILE A CA 1
ATOM 675 C C . ILE A 1 87 ? -9.266 -1.160 6.104 1.00 88.50 87 ILE A C 1
ATOM 677 O O . ILE A 1 87 ? -10.114 -0.558 6.755 1.00 88.50 87 ILE A O 1
ATOM 681 N N . GLY A 1 88 ? -9.002 -2.450 6.309 1.00 89.69 88 GLY A N 1
ATOM 682 C CA . GLY A 1 88 ? -9.706 -3.283 7.276 1.00 89.69 88 GLY A CA 1
ATOM 683 C C . GLY A 1 88 ? -9.520 -2.805 8.712 1.00 89.69 88 GLY A C 1
ATOM 684 O O . GLY A 1 88 ? -10.506 -2.730 9.439 1.00 89.69 88 GLY A O 1
ATOM 685 N N . SER A 1 89 ? -8.305 -2.406 9.113 1.00 83.88 89 SER A N 1
ATOM 686 C CA . SER A 1 89 ? -8.078 -1.839 10.450 1.00 83.88 89 SER A CA 1
ATOM 687 C C . SER A 1 89 ? -8.863 -0.542 10.652 1.00 83.88 89 SER A C 1
ATOM 689 O O . SER A 1 89 ? -9.505 -0.357 11.688 1.00 83.88 89 SER A O 1
ATOM 691 N N . LEU A 1 90 ? -8.882 0.330 9.638 1.00 84.12 90 LEU A N 1
ATOM 692 C CA . LEU A 1 90 ? -9.636 1.579 9.679 1.00 84.12 90 LEU A CA 1
ATOM 693 C C . LEU A 1 90 ? -11.145 1.324 9.799 1.00 84.12 90 LEU A C 1
ATOM 695 O O . LEU A 1 90 ? -11.790 1.870 10.691 1.00 84.12 90 LEU A O 1
ATOM 699 N N . VAL A 1 91 ? -11.700 0.460 8.944 1.00 89.88 91 VAL A N 1
ATOM 700 C CA . VAL A 1 91 ? -13.131 0.115 8.960 1.00 89.88 91 VAL A CA 1
ATOM 701 C C . VAL A 1 91 ? -13.521 -0.548 10.276 1.00 89.88 91 VAL A C 1
ATOM 703 O O . VAL A 1 91 ? -14.506 -0.137 10.881 1.00 89.88 91 VAL A O 1
ATOM 706 N N . ALA A 1 92 ? -12.741 -1.521 10.757 1.00 86.19 92 ALA A N 1
ATOM 707 C CA . ALA A 1 92 ? -13.001 -2.190 12.030 1.00 86.19 92 ALA A CA 1
ATOM 708 C C . ALA A 1 92 ? -13.069 -1.186 13.186 1.00 86.19 92 ALA A C 1
ATOM 710 O O . ALA A 1 92 ? -13.944 -1.281 14.041 1.00 86.19 92 ALA A O 1
ATOM 711 N N . THR A 1 93 ? -12.193 -0.182 13.169 1.00 82.94 93 THR A N 1
ATOM 712 C CA . THR A 1 93 ? -12.177 0.876 14.182 1.00 82.94 93 THR A CA 1
ATOM 713 C C . THR A 1 93 ? -13.417 1.761 14.112 1.00 82.94 93 THR A C 1
ATOM 715 O O . THR A 1 93 ? -14.014 2.049 15.145 1.00 82.94 93 THR A O 1
ATOM 718 N N . ILE A 1 94 ? -13.832 2.166 12.908 1.00 85.69 94 ILE A N 1
ATOM 719 C CA . ILE A 1 94 ? -15.044 2.975 12.706 1.00 85.69 94 ILE A CA 1
ATOM 720 C C . ILE A 1 94 ? -16.281 2.204 13.170 1.00 85.69 94 ILE A C 1
ATOM 722 O O . ILE A 1 94 ? -17.070 2.736 13.945 1.00 85.69 94 ILE A O 1
ATOM 726 N N . VAL A 1 95 ? -16.428 0.948 12.740 1.00 87.56 95 VAL A N 1
ATOM 727 C CA . VAL A 1 95 ? -17.567 0.098 13.115 1.00 87.56 95 VAL A CA 1
ATOM 728 C C . VAL A 1 95 ? -17.628 -0.051 14.628 1.00 87.56 95 VAL A C 1
ATOM 730 O O . VAL A 1 95 ? -18.654 0.258 15.226 1.00 87.56 95 VAL A O 1
ATOM 733 N N . LEU A 1 96 ? -16.514 -0.433 15.252 1.00 81.25 96 LEU A N 1
ATOM 734 C CA . LEU A 1 96 ? -16.446 -0.625 16.693 1.00 81.25 96 LEU A CA 1
ATOM 735 C C . LEU A 1 96 ? -16.766 0.655 17.471 1.00 81.25 96 LEU A C 1
ATOM 737 O O . LEU A 1 96 ? -17.446 0.599 18.491 1.00 81.25 96 LEU A O 1
ATOM 741 N N . HIS A 1 97 ? -16.298 1.808 16.988 1.00 78.38 97 HIS A N 1
ATOM 742 C CA . HIS A 1 97 ? -16.664 3.097 17.559 1.00 78.38 97 HIS A CA 1
ATOM 743 C C . HIS A 1 97 ? -18.177 3.318 17.478 1.00 78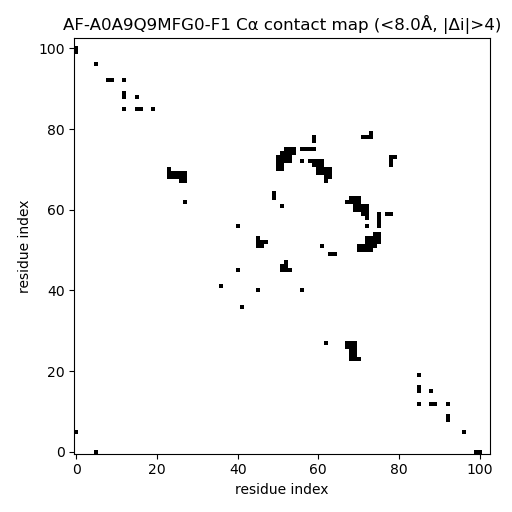.38 97 HIS A C 1
ATOM 745 O O . HIS A 1 97 ? -18.804 3.585 18.497 1.00 78.38 97 HIS A O 1
ATOM 751 N N . THR A 1 98 ? -18.779 3.140 16.300 1.00 81.75 98 THR A N 1
ATOM 752 C CA . THR A 1 98 ? -20.220 3.367 16.121 1.00 81.75 98 THR A CA 1
ATOM 753 C C . THR A 1 98 ? -21.088 2.399 16.920 1.00 81.75 98 THR A C 1
ATOM 755 O O . THR A 1 98 ? -22.099 2.821 17.462 1.00 81.75 98 THR A O 1
ATOM 758 N N . THR A 1 99 ? -20.702 1.129 17.059 1.00 80.56 99 THR A N 1
ATOM 759 C CA . THR A 1 99 ? -21.501 0.145 17.805 1.00 80.56 99 THR A CA 1
ATOM 760 C C . THR A 1 99 ? -21.314 0.249 19.315 1.00 80.56 99 THR A C 1
ATOM 762 O O . THR A 1 99 ? -22.208 -0.117 20.051 1.00 80.56 99 THR A O 1
ATOM 765 N N . LEU A 1 100 ? -20.156 0.705 19.807 1.00 74.62 100 LEU A N 1
ATOM 766 C CA . LEU A 1 100 ? -19.856 0.699 21.250 1.00 74.62 100 LEU A CA 1
ATOM 767 C C . LEU A 1 100 ? -19.950 2.068 21.929 1.00 74.62 100 LEU A C 1
ATOM 769 O O . LEU A 1 100 ? -19.722 2.145 23.136 1.00 74.62 100 LEU A O 1
ATOM 773 N N . VAL A 1 101 ? -20.196 3.131 21.159 1.00 68.81 101 VAL A N 1
ATOM 774 C CA . VAL A 1 101 ? -20.435 4.495 21.664 1.00 68.81 101 VAL A CA 1
ATOM 775 C C . VAL A 1 101 ? -21.908 4.896 21.548 1.00 68.81 101 VAL A C 1
ATOM 777 O O . VAL A 1 101 ? -22.344 5.773 22.290 1.00 68.81 101 VAL A O 1
ATOM 780 N N . HIS A 1 102 ? -22.669 4.282 20.634 1.00 59.97 102 HIS A N 1
ATOM 781 C CA . HIS A 1 102 ? -24.106 4.541 20.484 1.00 59.97 102 HIS A CA 1
ATOM 782 C C . HIS A 1 102 ? -25.016 3.550 21.230 1.00 59.97 102 HIS A C 1
ATOM 784 O O . HIS A 1 102 ? -26.208 3.835 21.333 1.00 59.97 102 HIS A O 1
ATOM 790 N N . ASP A 1 103 ? -24.459 2.464 21.773 1.00 54.53 103 ASP A N 1
ATOM 791 C CA . ASP A 1 103 ? -25.093 1.582 22.769 1.00 54.53 103 ASP A CA 1
ATOM 792 C C . ASP A 1 103 ? -24.611 1.948 24.184 1.00 54.53 103 ASP A C 1
ATOM 794 O O . ASP A 1 103 ? -25.447 1.966 25.118 1.00 54.53 103 ASP A O 1
#

Radius of gyration: 18.38 Å; Cα contacts (8 Å, |Δi|>4): 88; chains: 1; bounding box: 49×24×50 Å

Foldseek 3Di:
DDPVVLVVLVVVLVVLVVVLVVQFPPWDPPDPDPPDPVVPPPDPVQDPDQAGEDLVDQDQWDATPDDITTHGHPNHPVVVVSVCVNVVSVVVSVVCCVVVVVD